Protein AF-A0A3D4ATN8-F1 (afdb_monomer_lite)

Secondary structure (DSSP, 8-state):
--HHHHHHHHHHHHHHH-HHHHHHHHH--------SHHHHHHHHHHHH--

Structure (mmCIF, N/CA/C/O backbone):
data_AF-A0A3D4ATN8-F1
#
_entry.id   AF-A0A3D4ATN8-F1
#
loop_
_atom_site.group_PDB
_atom_site.id
_atom_site.type_symbol
_atom_site.label_atom_id
_atom_site.label_alt_id
_atom_site.label_comp_id
_atom_site.label_asym_id
_atom_site.label_entity_id
_atom_site.label_seq_id
_atom_site.pdbx_PDB_ins_code
_atom_site.Cartn_x
_atom_site.Cartn_y
_atom_site.Cartn_z
_atom_site.occupancy
_atom_site.B_iso_or_equiv
_atom_site.auth_seq_id
_atom_site.auth_comp_id
_atom_site.auth_asym_id
_atom_site.auth_atom_id
_atom_site.pdbx_PDB_model_num
ATOM 1 N N . MET A 1 1 ? -4.426 -7.086 14.020 1.00 64.38 1 MET A N 1
ATOM 2 C CA . MET A 1 1 ? -3.654 -5.929 14.532 1.00 64.38 1 MET A CA 1
ATOM 3 C C . MET A 1 1 ? -4.458 -5.330 15.677 1.00 64.38 1 MET A C 1
ATOM 5 O O . MET A 1 1 ? -5.673 -5.328 15.550 1.00 64.38 1 MET A O 1
ATOM 9 N N . SER A 1 2 ? -3.861 -4.870 16.779 1.00 85.25 2 SER A N 1
ATOM 10 C CA . SER A 1 2 ? -4.646 -4.116 17.771 1.00 85.25 2 SER A CA 1
ATOM 11 C C . SER A 1 2 ? -5.083 -2.767 17.182 1.00 85.25 2 SER A C 1
ATOM 13 O O . SER A 1 2 ? -4.392 -2.216 16.318 1.00 85.25 2 SER A O 1
ATOM 15 N N . GLU A 1 3 ? -6.215 -2.224 17.635 1.00 82.94 3 GLU A N 1
ATOM 16 C CA . GLU A 1 3 ? -6.703 -0.910 17.182 1.00 82.94 3 GLU A CA 1
ATOM 17 C C . GLU A 1 3 ? -5.657 0.189 17.389 1.00 82.94 3 GLU A C 1
ATOM 19 O O . GLU A 1 3 ? -5.396 0.970 16.480 1.00 82.94 3 GLU A O 1
ATOM 24 N N . GLN A 1 4 ? -4.956 0.175 18.528 1.00 86.94 4 GLN A N 1
ATOM 25 C CA . GLN A 1 4 ? -3.890 1.136 18.828 1.00 86.94 4 GLN A CA 1
ATOM 26 C C . GLN A 1 4 ? -2.769 1.131 17.779 1.00 86.94 4 GLN A C 1
ATOM 28 O O . GLN A 1 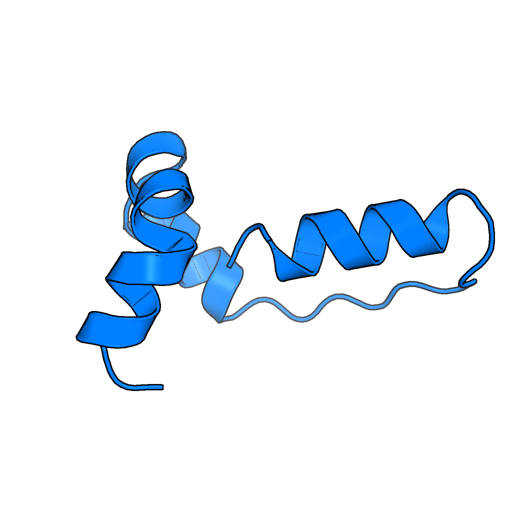4 ? -2.304 2.187 17.358 1.00 86.94 4 GLN A O 1
ATOM 33 N N . VAL A 1 5 ? -2.335 -0.048 17.320 1.00 89.31 5 VAL A N 1
ATOM 34 C CA . VAL A 1 5 ? -1.285 -0.149 16.291 1.00 89.31 5 VAL A CA 1
ATOM 35 C C . VAL A 1 5 ? -1.798 0.324 14.929 1.00 89.31 5 VAL A C 1
ATOM 37 O O . VAL A 1 5 ? -1.043 0.917 14.158 1.00 89.31 5 VAL A O 1
ATOM 40 N N . THR A 1 6 ? -3.077 0.090 14.640 1.00 90.81 6 THR A N 1
ATOM 41 C CA . THR A 1 6 ? -3.724 0.521 13.394 1.00 90.81 6 THR A CA 1
ATOM 42 C C . THR A 1 6 ? -3.825 2.043 13.335 1.00 90.81 6 THR A C 1
ATOM 44 O O . THR A 1 6 ? -3.421 2.639 12.339 1.00 90.81 6 THR A O 1
ATOM 47 N N . ASP A 1 7 ? -4.242 2.688 14.426 1.00 92.00 7 ASP A N 1
ATOM 48 C CA . ASP A 1 7 ? -4.315 4.151 14.509 1.00 92.00 7 ASP A CA 1
ATOM 49 C C . ASP A 1 7 ? -2.926 4.813 14.435 1.00 92.00 7 ASP A C 1
ATOM 51 O O . ASP A 1 7 ? -2.784 5.855 13.792 1.00 92.00 7 ASP A O 1
ATOM 55 N N . ILE A 1 8 ? -1.875 4.201 15.002 1.00 95.25 8 ILE A N 1
ATOM 56 C CA . ILE A 1 8 ? -0.493 4.708 14.862 1.00 95.25 8 ILE A CA 1
ATOM 57 C C . ILE A 1 8 ? -0.039 4.696 13.394 1.00 95.25 8 ILE A C 1
ATOM 59 O O . ILE A 1 8 ? 0.616 5.637 12.947 1.00 95.25 8 ILE A O 1
ATOM 63 N N . ARG A 1 9 ? -0.366 3.642 12.635 1.00 95.50 9 ARG A N 1
ATOM 64 C CA . ARG A 1 9 ? 0.084 3.485 11.240 1.00 95.50 9 ARG A CA 1
ATOM 65 C C . ARG A 1 9 ? -0.780 4.250 10.238 1.00 95.50 9 ARG A C 1
ATOM 67 O O . ARG A 1 9 ? -0.238 4.849 9.315 1.00 95.50 9 ARG A O 1
ATOM 74 N N . PHE A 1 10 ? -2.099 4.249 10.424 1.00 97.00 10 PHE A N 1
ATOM 75 C CA . PHE A 1 10 ? -3.072 4.716 9.429 1.00 97.00 10 PHE A CA 1
ATOM 76 C C . PHE A 1 10 ? -3.961 5.867 9.912 1.00 97.00 10 PHE A C 1
ATOM 78 O O . PHE A 1 10 ? -4.834 6.322 9.174 1.00 97.00 10 PHE A O 1
ATOM 85 N N . GLY A 1 11 ? -3.713 6.426 11.101 1.00 95.94 11 GLY A N 1
ATOM 86 C CA . GLY A 1 11 ? -4.466 7.580 11.603 1.00 95.94 11 GLY A CA 1
ATOM 87 C C . GLY A 1 11 ? -4.416 8.796 10.666 1.00 95.94 11 GLY A C 1
ATOM 88 O O . GLY A 1 11 ? -5.361 9.579 10.607 1.00 95.94 11 GLY A O 1
ATOM 89 N N . GLY A 1 12 ? -3.342 8.951 9.881 1.00 96.62 12 GLY A N 1
ATOM 90 C CA . GLY A 1 12 ? -3.266 9.944 8.802 1.00 96.62 12 GLY A CA 1
ATOM 91 C C . GLY A 1 12 ? -4.287 9.699 7.686 1.00 96.62 12 GLY A C 1
ATOM 92 O O . GLY A 1 12 ? -5.037 10.608 7.343 1.00 96.62 12 GLY A O 1
ATOM 93 N N . ILE A 1 13 ? -4.368 8.465 7.185 1.00 97.19 13 ILE A N 1
ATOM 94 C CA . ILE A 1 13 ? -5.320 8.046 6.145 1.00 97.19 13 ILE A CA 1
ATOM 95 C C . ILE A 1 13 ? -6.761 8.215 6.629 1.00 97.19 13 ILE A C 1
ATOM 97 O O . ILE A 1 13 ? -7.572 8.821 5.934 1.00 97.19 13 ILE A O 1
ATOM 101 N N . LYS A 1 14 ? -7.068 7.757 7.847 1.00 96.00 14 LYS A N 1
ATOM 102 C CA . LYS A 1 14 ? -8.400 7.878 8.458 1.00 96.00 14 LYS A CA 1
ATOM 103 C C . LYS A 1 14 ? -8.849 9.335 8.622 1.00 96.00 14 LYS A C 1
ATOM 105 O O . LYS A 1 14 ? -10.023 9.630 8.422 1.00 96.00 14 LYS A O 1
ATOM 110 N N . ARG A 1 15 ? -7.931 10.263 8.925 1.00 96.50 15 ARG A N 1
ATOM 111 C CA . ARG A 1 15 ? -8.223 11.711 8.965 1.00 96.50 15 ARG A CA 1
ATOM 112 C C . ARG A 1 15 ? -8.386 12.333 7.580 1.00 96.50 15 ARG A C 1
ATOM 114 O O . ARG A 1 15 ? -9.159 13.273 7.445 1.00 96.50 15 ARG A O 1
ATOM 121 N N . LEU A 1 16 ? -7.655 11.836 6.585 1.00 97.56 16 LEU A N 1
ATOM 122 C CA . LEU A 1 16 ? -7.695 12.361 5.222 1.00 97.56 16 LEU A CA 1
ATOM 123 C C . LEU A 1 16 ? -8.962 11.928 4.477 1.00 97.56 16 LEU A C 1
ATOM 125 O O . LEU A 1 16 ? -9.633 12.760 3.876 1.00 97.56 16 LEU A O 1
ATOM 129 N N . TYR A 1 17 ? -9.279 10.633 4.516 1.00 96.88 17 TYR A N 1
ATOM 130 C CA . TYR A 1 17 ? -10.385 10.051 3.754 1.00 96.88 17 TYR A CA 1
ATOM 131 C C . TYR A 1 17 ? -11.673 9.895 4.564 1.00 96.88 17 TYR A C 1
ATOM 133 O O . TYR A 1 17 ? -12.739 9.812 3.966 1.00 96.88 17 TYR A O 1
ATOM 141 N N . GLY A 1 18 ? -11.589 9.888 5.897 1.00 97.44 18 GLY A N 1
ATOM 142 C CA . GLY A 1 18 ? -12.717 9.640 6.793 1.00 97.44 18 GLY A CA 1
ATOM 143 C C . GLY A 1 18 ? -12.789 8.192 7.286 1.00 97.44 18 GLY A C 1
ATOM 144 O O . GLY A 1 18 ? -12.199 7.276 6.712 1.00 97.44 18 GLY A O 1
ATOM 145 N N . GLN A 1 19 ? -13.532 7.987 8.378 1.00 96.12 19 GLN A N 1
ATOM 146 C CA . GLN A 1 19 ? -13.705 6.677 9.019 1.00 96.12 19 GLN A CA 1
ATOM 147 C C . GLN A 1 19 ? -14.337 5.649 8.069 1.00 96.12 19 GLN A C 1
ATOM 149 O O . GLN A 1 19 ? -13.834 4.537 7.949 1.00 96.12 19 GLN A O 1
ATOM 154 N N . GLN A 1 20 ? -15.406 6.033 7.366 1.00 97.44 20 GLN A N 1
ATOM 155 C CA . GLN A 1 20 ? -16.149 5.121 6.495 1.00 97.44 20 GLN A CA 1
ATOM 156 C C . GLN A 1 20 ? -15.297 4.616 5.325 1.00 97.44 20 GLN A C 1
ATOM 158 O O . GLN A 1 20 ? -15.332 3.437 4.982 1.00 97.44 20 GLN A O 1
ATOM 163 N N . GLN A 1 21 ? -14.525 5.509 4.711 1.00 96.88 21 GLN A N 1
ATOM 164 C CA . GLN A 1 21 ? -13.644 5.198 3.592 1.00 96.88 21 GLN A CA 1
ATOM 165 C C . GLN A 1 21 ? -12.451 4.361 4.052 1.00 96.88 21 GLN A C 1
ATOM 167 O O . GLN A 1 21 ? -12.029 3.454 3.340 1.00 96.88 21 GLN A O 1
ATOM 172 N N . PHE A 1 22 ? -11.933 4.627 5.254 1.00 96.50 22 PHE A N 1
ATOM 173 C CA . PHE A 1 22 ? -10.897 3.795 5.854 1.00 96.50 22 PHE A CA 1
ATOM 174 C C . PHE A 1 22 ? -11.377 2.351 6.060 1.00 96.50 22 PHE A C 1
ATOM 176 O O . PHE A 1 22 ? -10.654 1.418 5.725 1.00 96.50 22 PHE A O 1
ATOM 183 N N . GLU A 1 23 ? -12.611 2.146 6.524 1.00 95.69 23 GLU A N 1
ATOM 184 C CA . GLU A 1 23 ? -13.198 0.802 6.645 1.00 95.69 23 GLU A CA 1
ATOM 185 C C . GLU A 1 23 ? -13.307 0.085 5.294 1.00 95.69 23 GLU A C 1
ATOM 187 O O . GLU A 1 23 ? -13.015 -1.107 5.212 1.00 95.69 23 GLU A O 1
ATOM 192 N N . TRP A 1 24 ? -13.668 0.803 4.224 1.00 97.12 24 TRP A N 1
ATOM 193 C CA . TRP A 1 24 ? -13.690 0.226 2.877 1.00 97.12 24 TRP A CA 1
ATOM 194 C C . TRP A 1 24 ? -12.301 -0.220 2.421 1.00 97.12 24 TRP A C 1
ATOM 196 O O . TRP A 1 24 ? -12.171 -1.308 1.868 1.00 97.12 24 TRP A O 1
ATOM 206 N N . LEU A 1 25 ? -11.269 0.591 2.674 1.00 95.81 25 LEU A N 1
ATOM 207 C CA . LEU A 1 25 ? -9.883 0.257 2.333 1.00 95.81 25 LEU A CA 1
ATOM 208 C C . LEU A 1 25 ? -9.397 -0.980 3.101 1.00 95.81 25 LEU A C 1
ATOM 210 O O . LEU A 1 25 ? -8.863 -1.897 2.484 1.00 95.81 25 LEU A O 1
ATOM 214 N N . GLN A 1 26 ? -9.700 -1.078 4.402 1.00 94.12 26 GLN A N 1
ATOM 215 C CA . GLN A 1 26 ? -9.363 -2.251 5.225 1.00 94.12 26 GLN A CA 1
ATOM 216 C C . GLN A 1 26 ? -10.007 -3.559 4.737 1.00 94.12 26 GLN A C 1
ATOM 218 O O . GLN A 1 26 ? -9.478 -4.639 4.992 1.00 94.12 26 GLN A O 1
ATOM 223 N N . GLN A 1 27 ? -11.162 -3.475 4.074 1.00 96.19 27 GLN A N 1
ATOM 224 C CA . GLN A 1 27 ? -11.884 -4.631 3.534 1.00 96.19 27 GLN A CA 1
ATOM 225 C C . GLN A 1 27 ? -11.576 -4.891 2.053 1.00 96.19 27 GLN A C 1
ATOM 227 O O . GLN A 1 27 ? -12.046 -5.881 1.486 1.00 96.19 27 GLN A O 1
ATOM 232 N N . ALA A 1 28 ? -10.816 -4.011 1.403 1.00 97.44 28 ALA A N 1
ATOM 233 C CA . ALA A 1 28 ? -10.512 -4.124 -0.011 1.00 97.44 28 ALA A CA 1
ATOM 234 C C . ALA A 1 28 ? -9.413 -5.164 -0.271 1.00 97.44 28 ALA A C 1
ATOM 236 O O . ALA A 1 28 ? -8.461 -5.323 0.489 1.00 97.44 28 ALA A O 1
ATOM 237 N N . HIS A 1 29 ? -9.520 -5.844 -1.413 1.00 97.69 29 HIS A N 1
ATOM 238 C CA . HIS A 1 29 ? -8.506 -6.768 -1.908 1.00 97.69 29 HIS A CA 1
ATOM 239 C C . HIS A 1 29 ? -8.028 -6.305 -3.283 1.00 97.69 29 HIS A C 1
ATOM 241 O O . HIS A 1 29 ? -8.796 -6.284 -4.244 1.00 97.69 29 HIS A O 1
ATOM 247 N N . PHE A 1 30 ? -6.747 -5.953 -3.381 1.00 97.25 30 PHE A N 1
ATOM 248 C CA . PHE A 1 30 ? -6.128 -5.496 -4.623 1.00 97.25 30 PHE A CA 1
ATOM 249 C C . PHE A 1 30 ? -5.206 -6.568 -5.207 1.00 97.25 30 PHE A C 1
ATOM 251 O O . PHE A 1 30 ? -4.475 -7.241 -4.482 1.00 97.25 30 PHE A O 1
ATOM 258 N N . CYS A 1 31 ? -5.198 -6.691 -6.535 1.00 98.06 31 CYS A N 1
ATOM 259 C CA . C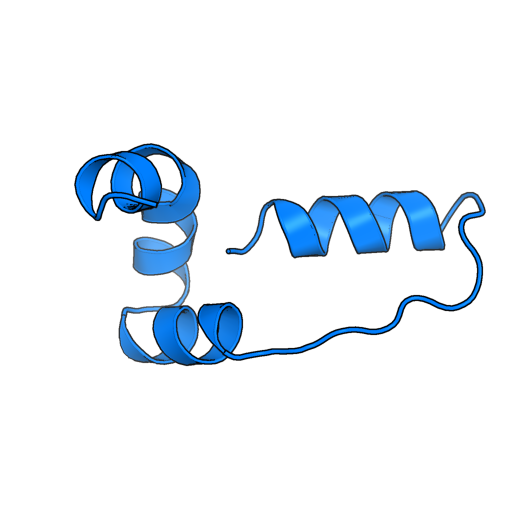YS A 1 31 ? -4.214 -7.479 -7.271 1.00 98.06 31 CYS A CA 1
ATOM 260 C C . CYS A 1 31 ? -3.374 -6.536 -8.136 1.00 98.06 31 CYS A C 1
ATOM 262 O O . CYS A 1 31 ? -3.919 -5.782 -8.941 1.00 98.06 31 CYS A O 1
ATOM 264 N N . VAL A 1 32 ? -2.052 -6.587 -7.976 1.00 98.19 32 VAL A N 1
ATOM 265 C CA . VAL A 1 32 ? -1.106 -5.858 -8.828 1.00 98.19 32 VAL A CA 1
ATOM 266 C C . VAL A 1 32 ? -0.413 -6.872 -9.729 1.00 98.19 32 VAL A C 1
ATOM 268 O O . VAL A 1 32 ? 0.368 -7.699 -9.258 1.00 98.19 32 VAL A O 1
ATOM 271 N N . VAL A 1 33 ? -0.703 -6.822 -11.030 1.00 98.44 33 VAL A N 1
ATOM 272 C CA . VAL A 1 33 ? -0.063 -7.692 -12.024 1.00 98.44 33 VAL A CA 1
ATOM 273 C C . VAL A 1 33 ? 1.141 -6.969 -12.618 1.00 98.44 33 VAL A C 1
ATOM 275 O O . VAL A 1 33 ? 0.998 -5.975 -13.325 1.00 98.44 33 VAL A O 1
ATOM 278 N N . GLY A 1 34 ? 2.328 -7.503 -12.328 1.00 98.31 34 GLY A N 1
ATOM 279 C CA . GLY A 1 34 ? 3.618 -6.931 -12.713 1.00 98.31 34 GLY A CA 1
ATOM 280 C C . GLY A 1 34 ? 4.212 -6.057 -11.609 1.00 98.31 34 GLY A C 1
ATOM 281 O O . GLY A 1 34 ? 3.700 -4.986 -11.319 1.00 98.31 34 GLY A O 1
ATOM 282 N N . ILE A 1 35 ? 5.335 -6.491 -11.028 1.00 98.06 35 ILE A N 1
ATOM 283 C CA . ILE A 1 35 ? 6.062 -5.794 -9.945 1.00 98.06 35 ILE A CA 1
ATOM 284 C C . ILE A 1 35 ? 7.352 -5.165 -10.504 1.00 98.06 35 ILE A C 1
ATOM 286 O O . ILE A 1 35 ? 8.449 -5.330 -9.981 1.00 98.06 35 ILE A O 1
ATOM 290 N N . GLY A 1 36 ? 7.219 -4.499 -11.654 1.00 97.62 36 GLY A N 1
ATOM 291 C CA . GLY A 1 36 ? 8.272 -3.660 -12.231 1.00 97.62 36 GLY A CA 1
ATOM 292 C C . GLY A 1 36 ? 8.224 -2.242 -11.661 1.00 97.62 36 GLY A C 1
ATOM 293 O O . GLY A 1 36 ? 7.551 -1.997 -10.665 1.00 97.62 36 GLY A O 1
ATOM 294 N N . GLY A 1 37 ? 8.863 -1.285 -12.341 1.00 98.44 37 GLY A N 1
ATOM 295 C CA . GLY A 1 37 ? 8.985 0.092 -11.849 1.00 98.44 37 GLY A CA 1
ATOM 296 C C . GLY A 1 37 ? 7.662 0.763 -11.470 1.00 98.44 37 GLY A C 1
ATOM 297 O O . GLY A 1 37 ? 7.638 1.505 -10.508 1.00 98.44 37 GLY A O 1
ATOM 298 N N . VAL A 1 38 ? 6.552 0.487 -12.163 1.00 98.56 38 VAL A N 1
ATOM 299 C CA . VAL A 1 38 ? 5.234 1.045 -11.798 1.00 98.56 38 VAL A CA 1
ATOM 300 C C . VAL A 1 38 ? 4.587 0.242 -10.672 1.00 98.56 38 VAL A C 1
ATOM 302 O O . VAL A 1 38 ? 4.192 0.803 -9.652 1.00 98.56 38 VAL A O 1
ATOM 305 N N . GLY A 1 39 ? 4.505 -1.078 -10.840 1.00 98.69 39 GLY A N 1
ATOM 306 C CA . GLY A 1 39 ? 3.786 -1.938 -9.906 1.00 98.69 39 GLY A CA 1
ATOM 307 C C . GLY A 1 39 ? 4.395 -1.977 -8.510 1.00 98.69 39 GLY A C 1
ATOM 308 O O . GLY A 1 39 ? 3.652 -2.108 -7.541 1.00 98.69 39 GLY A O 1
ATOM 309 N N . SER A 1 40 ? 5.713 -1.793 -8.376 1.00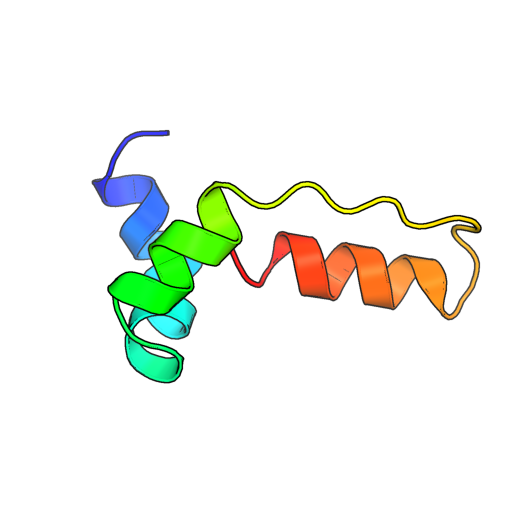 98.62 40 SER A N 1
ATOM 310 C CA . SER A 1 40 ? 6.354 -1.689 -7.063 1.00 98.62 40 SER A CA 1
ATOM 311 C C . SER A 1 40 ? 5.874 -0.459 -6.286 1.00 98.62 40 SER A C 1
ATOM 313 O O . SER A 1 40 ? 5.505 -0.589 -5.121 1.00 98.62 40 SER A O 1
ATOM 315 N N . TRP A 1 41 ? 5.791 0.713 -6.929 1.00 98.62 41 TRP A N 1
ATOM 316 C CA . TRP A 1 41 ? 5.260 1.924 -6.289 1.00 9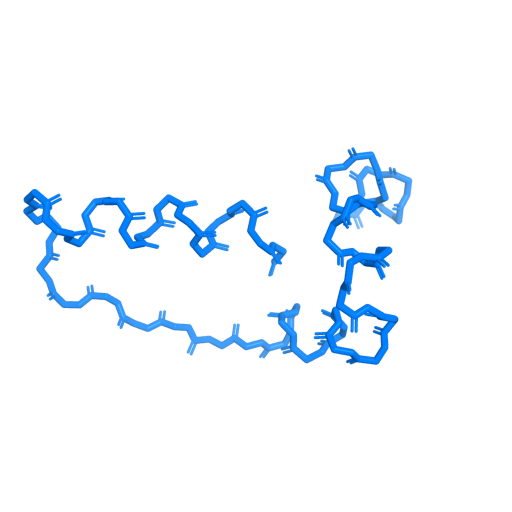8.62 41 TRP A CA 1
ATOM 317 C C . TRP A 1 41 ? 3.756 1.830 -6.040 1.00 98.62 41 TRP A C 1
ATOM 319 O O . TRP A 1 41 ? 3.277 2.308 -5.013 1.00 98.62 41 TRP A O 1
ATOM 329 N N . THR A 1 42 ? 3.002 1.186 -6.937 1.00 98.62 42 THR A N 1
ATOM 330 C CA . THR A 1 42 ? 1.574 0.925 -6.711 1.00 98.62 42 THR A CA 1
ATOM 331 C C . THR A 1 42 ? 1.364 0.056 -5.471 1.00 98.62 42 THR A C 1
ATOM 333 O O . THR A 1 42 ? 0.564 0.415 -4.610 1.00 98.62 42 THR A O 1
ATOM 336 N N . ALA A 1 43 ? 2.100 -1.052 -5.341 1.00 98.50 43 ALA A N 1
ATOM 337 C CA . ALA A 1 43 ? 2.016 -1.925 -4.173 1.00 98.50 43 ALA A CA 1
ATOM 338 C C . ALA A 1 43 ? 2.422 -1.198 -2.880 1.00 98.50 43 ALA A C 1
ATOM 340 O O . ALA A 1 43 ? 1.758 -1.354 -1.855 1.00 98.50 43 ALA A O 1
ATOM 341 N N . GLU A 1 44 ? 3.464 -0.361 -2.930 1.00 98.69 44 GLU A N 1
ATOM 342 C CA . GLU A 1 44 ? 3.867 0.467 -1.792 1.00 98.69 44 GLU A CA 1
ATOM 343 C C . GLU A 1 44 ? 2.763 1.448 -1.373 1.00 98.69 44 GLU A C 1
ATOM 345 O O . GLU A 1 44 ? 2.443 1.544 -0.186 1.00 98.69 44 GLU A O 1
ATOM 350 N N . ALA A 1 45 ? 2.152 2.152 -2.328 1.00 98.38 45 ALA A N 1
ATOM 351 C CA . ALA A 1 45 ? 1.073 3.091 -2.041 1.00 98.38 45 ALA A CA 1
ATOM 352 C C . ALA A 1 45 ? -0.135 2.391 -1.399 1.00 98.38 45 ALA A C 1
ATOM 354 O O . ALA A 1 45 ? -0.652 2.875 -0.391 1.00 98.38 45 ALA A O 1
ATOM 355 N N . LEU A 1 46 ? -0.543 1.232 -1.930 1.00 97.62 46 LEU A N 1
ATOM 356 C CA . LEU A 1 46 ? -1.627 0.421 -1.363 1.00 97.62 46 LEU A CA 1
ATOM 357 C C . LEU A 1 46 ? -1.314 0.004 0.080 1.00 97.62 46 LEU A C 1
ATOM 359 O O . LEU A 1 46 ? -2.116 0.253 0.973 1.00 97.62 46 LEU A O 1
ATOM 363 N N . ALA A 1 47 ? -0.114 -0.522 0.343 1.00 96.94 47 ALA A N 1
ATOM 364 C CA . ALA A 1 47 ? 0.286 -0.943 1.688 1.00 96.94 47 ALA A CA 1
ATOM 365 C C . ALA A 1 47 ? 0.347 0.213 2.709 1.00 96.94 47 ALA A C 1
ATOM 367 O O . ALA A 1 47 ? 0.204 -0.009 3.913 1.00 96.94 47 ALA A O 1
ATOM 368 N N . ARG A 1 48 ? 0.580 1.451 2.254 1.00 96.69 48 ARG A N 1
ATOM 369 C CA . ARG A 1 48 ? 0.641 2.650 3.111 1.00 96.69 48 ARG A CA 1
ATOM 370 C C . ARG A 1 48 ? -0.709 3.345 3.300 1.00 96.69 48 ARG A C 1
ATOM 372 O O . ARG A 1 48 ? 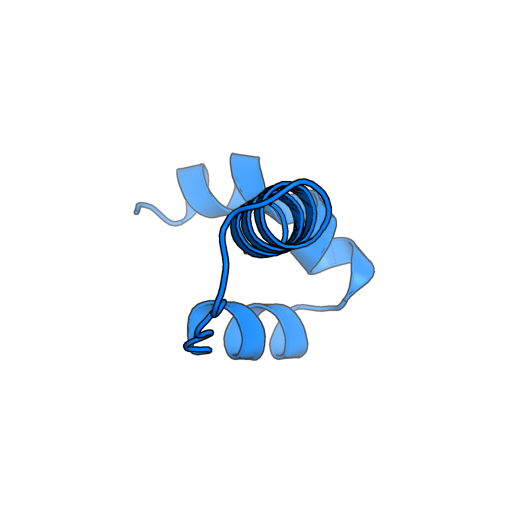-0.797 4.247 4.131 1.00 96.69 48 ARG A O 1
ATOM 379 N N . THR A 1 49 ? -1.738 2.929 2.565 1.00 96.31 49 THR A N 1
ATOM 380 C CA . THR A 1 49 ? -3.064 3.569 2.566 1.00 96.3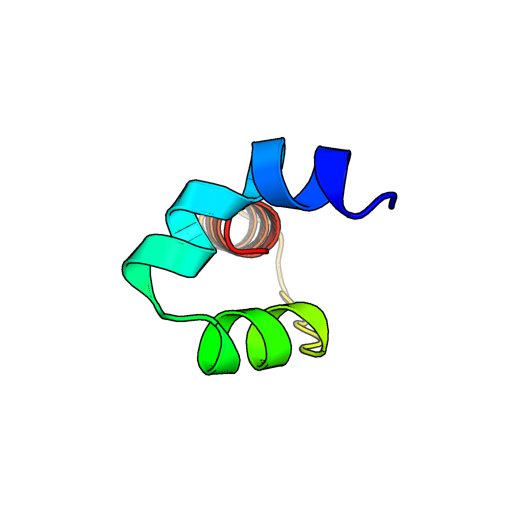1 49 THR A CA 1
ATOM 381 C C . THR A 1 49 ? -4.087 2.816 3.424 1.00 96.31 49 THR A C 1
ATOM 383 O O . THR A 1 49 ? -5.243 3.214 3.486 1.00 96.31 49 THR A O 1
ATOM 386 N N . GLY A 1 50 ? -3.643 1.810 4.180 1.00 80.62 50 GLY A N 1
ATOM 387 C CA . GLY A 1 50 ? -4.497 1.044 5.086 1.00 80.62 50 GLY A CA 1
ATOM 388 C C . GLY A 1 50 ? -4.954 -0.249 4.462 1.00 80.62 50 GLY A C 1
ATOM 389 O O . GLY A 1 50 ? -5.802 -0.172 3.554 1.00 80.62 50 GLY A O 1
#

Radius of gyration: 12.11 Å; chains: 1; bounding box: 25×20×32 Å

Sequence (50 aa):
MSEQVTDIRFGGIKRLYGQQQFEWLQQAHFCVVGIGGVGSWTAEALARTG

pLDDT: mean 95.11, std 5.95, range [64.38, 98.69]

Foldseek 3Di:
DDPVVCCVQAVVLCVVPHDVVLVVLVVDDDDQDDCPPVSVVVVVVSVSND